Protein AF-A0A257NY97-F1 (afdb_monomer_lite)

Secondary structure (DSSP, 8-state):
-HHHHHHHHHHHHHHHHHHHHHHH-TT-TTHHHHHHHHHHHHHHHHHHHHHHHHHHHHHHHTSSS-SSHHHHHHHHHHHH---HHHHHHHHHHHHHHHHHHHHHHHHHHHHHHHHHHHHHHHHHS--S-----SS--S----------------

Radius of gyration: 30.03 Å; chains: 1; bounding box: 77×44×89 Å

pLDDT: mean 73.26, std 15.97, range [35.81, 90.12]

Sequence (154 aa):
MLDRLTQAVNELMASHRALAQLLVQPDQPESGHALDEIVTAIRLGNARLEAAEQQRHAWLAQQTQPTNMQQALADADQHEHSQYLVAWRRLQPPIESLSTLMQQHHMILGRLGFFIQERVNILTNTPDTLDTAVYAATGKPEHTTDRRRSLGDA

Structure (mmCIF, N/CA/C/O backbone):
data_AF-A0A257NY97-F1
#
_entry.id   AF-A0A257NY97-F1
#
loop_
_atom_site.group_PDB
_atom_site.id
_atom_site.type_symbol
_atom_site.label_atom_id
_atom_site.label_alt_id
_atom_site.label_comp_id
_atom_site.label_asym_id
_atom_site.label_entity_id
_atom_site.label_seq_id
_atom_site.pdbx_PDB_ins_code
_atom_site.Cartn_x
_atom_site.Cartn_y
_atom_site.Cartn_z
_atom_site.occupancy
_atom_site.B_iso_or_equiv
_atom_site.auth_seq_id
_atom_site.auth_comp_id
_atom_site.auth_asym_id
_atom_site.auth_atom_id
_atom_site.pdbx_PDB_model_num
ATOM 1 N N . MET A 1 1 ? -9.553 -7.802 12.626 1.00 80.31 1 MET A N 1
ATOM 2 C CA . MET A 1 1 ? -9.524 -6.690 11.641 1.00 80.31 1 MET A CA 1
ATOM 3 C C . MET A 1 1 ? -8.101 -6.176 11.443 1.00 80.31 1 MET A C 1
ATOM 5 O O . MET A 1 1 ? -7.611 -6.258 10.323 1.00 80.31 1 MET A O 1
ATOM 9 N N . LEU A 1 2 ? -7.408 -5.746 12.504 1.00 83.94 2 LEU A N 1
ATOM 10 C CA . LEU A 1 2 ? -6.041 -5.210 12.408 1.00 83.94 2 LEU A CA 1
ATOM 11 C C . LEU A 1 2 ? -5.009 -6.186 11.822 1.00 83.94 2 LEU A C 1
ATOM 13 O O . LEU A 1 2 ? -4.120 -5.749 11.095 1.00 83.94 2 LEU A O 1
ATOM 17 N N . ASP A 1 3 ? -5.151 -7.493 12.054 1.00 84.69 3 ASP A N 1
ATOM 18 C CA . ASP A 1 3 ? -4.236 -8.495 11.483 1.00 84.69 3 ASP A CA 1
ATOM 19 C C . ASP A 1 3 ? -4.288 -8.520 9.952 1.00 84.69 3 ASP A C 1
ATOM 21 O O . ASP A 1 3 ? -3.254 -8.551 9.290 1.00 84.69 3 ASP A O 1
ATOM 25 N N . ARG A 1 4 ? -5.495 -8.420 9.378 1.00 82.56 4 ARG A N 1
ATOM 26 C CA . ARG A 1 4 ? -5.696 -8.374 7.920 1.00 82.56 4 ARG A CA 1
ATOM 27 C C . ARG A 1 4 ? -5.109 -7.103 7.318 1.00 82.56 4 ARG A C 1
ATOM 29 O O . ARG A 1 4 ? -4.504 -7.158 6.253 1.00 82.56 4 ARG A O 1
ATOM 36 N N . LEU A 1 5 ? -5.250 -5.978 8.017 1.00 81.69 5 LEU A N 1
ATOM 37 C CA . LEU A 1 5 ? -4.660 -4.712 7.592 1.00 81.69 5 LEU A CA 1
ATOM 38 C C . LEU A 1 5 ? -3.127 -4.760 7.652 1.00 81.69 5 LEU A C 1
ATOM 40 O O . LEU A 1 5 ? -2.451 -4.338 6.719 1.00 81.69 5 LEU A O 1
ATOM 44 N N . THR A 1 6 ? -2.582 -5.352 8.714 1.00 85.00 6 THR A N 1
ATOM 45 C CA . THR A 1 6 ? -1.137 -5.546 8.892 1.00 85.00 6 THR A CA 1
ATOM 46 C C . THR A 1 6 ? -0.557 -6.425 7.793 1.00 85.00 6 THR A C 1
ATOM 48 O O . THR A 1 6 ? 0.456 -6.077 7.189 1.00 85.00 6 THR A O 1
ATOM 51 N N . GLN A 1 7 ? -1.223 -7.539 7.492 1.00 84.00 7 GLN A N 1
ATOM 52 C CA . GLN A 1 7 ? -0.834 -8.420 6.401 1.00 84.00 7 GLN A CA 1
ATOM 53 C C . GLN A 1 7 ? -0.849 -7.686 5.053 1.00 84.00 7 GLN A C 1
ATOM 55 O O . GLN A 1 7 ? 0.152 -7.722 4.340 1.00 84.00 7 GLN A O 1
ATOM 60 N N . ALA A 1 8 ? -1.935 -6.974 4.734 1.00 77.44 8 ALA A N 1
ATOM 61 C CA . ALA A 1 8 ? -2.068 -6.262 3.464 1.00 77.44 8 ALA A CA 1
ATOM 62 C C . ALA A 1 8 ? -0.977 -5.194 3.270 1.00 77.44 8 ALA A C 1
ATOM 64 O O . ALA A 1 8 ? -0.363 -5.126 2.206 1.00 77.44 8 ALA A O 1
ATOM 65 N N . VAL A 1 9 ? -0.682 -4.400 4.307 1.00 82.44 9 VAL A N 1
ATOM 66 C CA . VAL A 1 9 ? 0.380 -3.379 4.256 1.00 82.44 9 VAL A CA 1
ATOM 67 C C . VAL A 1 9 ? 1.756 -4.023 4.065 1.00 82.44 9 VAL A C 1
ATOM 69 O O . VAL A 1 9 ? 2.547 -3.547 3.253 1.00 82.44 9 VAL A O 1
ATOM 72 N N . ASN A 1 10 ? 2.048 -5.118 4.770 1.00 80.81 10 ASN A N 1
ATOM 73 C CA . ASN A 1 10 ? 3.346 -5.787 4.673 1.00 80.81 10 ASN A CA 1
ATOM 74 C C . ASN A 1 10 ? 3.591 -6.410 3.290 1.00 80.81 10 ASN A C 1
ATOM 76 O O . ASN A 1 10 ? 4.680 -6.255 2.735 1.00 80.81 10 ASN A O 1
ATOM 80 N N . GLU A 1 11 ? 2.589 -7.085 2.724 1.00 81.25 11 GLU A N 1
ATOM 81 C CA . GLU A 1 11 ? 2.665 -7.683 1.384 1.00 81.25 11 GLU A CA 1
ATOM 82 C C . GLU A 1 11 ? 2.835 -6.611 0.296 1.00 81.25 11 GLU A C 1
ATOM 84 O O . GLU A 1 11 ? 3.664 -6.747 -0.612 1.00 81.25 11 GLU A O 1
ATOM 89 N N . LEU A 1 12 ? 2.098 -5.504 0.416 1.00 78.06 12 LEU A N 1
ATOM 90 C CA . LEU A 1 12 ? 2.198 -4.387 -0.516 1.00 78.06 12 LEU A CA 1
ATOM 91 C C . LEU A 1 12 ? 3.570 -3.702 -0.417 1.00 78.06 12 LEU A C 1
ATOM 93 O O . LEU A 1 12 ? 4.223 -3.466 -1.432 1.00 78.06 12 LEU A O 1
ATOM 97 N N . MET A 1 13 ? 4.072 -3.473 0.799 1.00 78.94 13 MET A N 1
ATOM 98 C CA . MET A 1 13 ? 5.413 -2.930 1.036 1.00 78.94 13 MET A CA 1
ATOM 99 C C . MET A 1 13 ? 6.515 -3.823 0.446 1.00 78.94 13 MET A C 1
ATOM 101 O O . MET A 1 13 ? 7.466 -3.308 -0.143 1.00 78.94 13 MET A O 1
ATOM 105 N N . ALA A 1 14 ? 6.403 -5.148 0.573 1.00 80.44 14 ALA A N 1
ATOM 106 C CA . ALA A 1 14 ? 7.353 -6.083 -0.027 1.00 80.44 14 ALA A CA 1
ATOM 107 C C . ALA A 1 14 ? 7.370 -5.970 -1.560 1.00 80.44 14 ALA A C 1
ATOM 109 O O . ALA A 1 14 ? 8.442 -5.861 -2.156 1.00 80.44 14 ALA A O 1
ATOM 110 N N . SER A 1 15 ? 6.19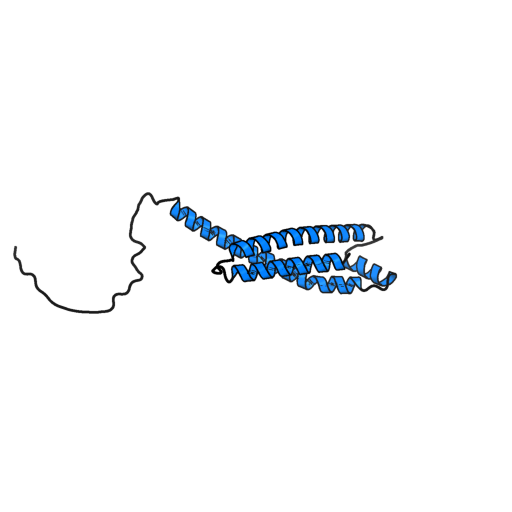1 -5.895 -2.182 1.00 76.69 15 SER A N 1
ATOM 111 C CA . SER A 1 15 ? 6.052 -5.742 -3.636 1.00 76.69 15 SER A CA 1
ATOM 112 C C . SER A 1 15 ? 6.646 -4.415 -4.128 1.00 76.69 15 SER A C 1
ATOM 114 O O . SER A 1 15 ? 7.369 -4.377 -5.120 1.00 76.69 15 SER A O 1
ATOM 116 N N . HIS A 1 16 ? 6.431 -3.323 -3.387 1.00 77.88 16 HIS A N 1
ATOM 117 C CA . HIS A 1 16 ? 7.057 -2.036 -3.689 1.00 77.88 16 HIS A CA 1
ATOM 118 C C . HIS A 1 16 ? 8.587 -2.074 -3.543 1.00 77.88 16 HIS A C 1
ATOM 120 O O . HIS A 1 16 ? 9.295 -1.518 -4.377 1.00 77.88 16 HIS A O 1
ATOM 126 N N . ARG A 1 17 ? 9.137 -2.761 -2.539 1.00 82.44 17 ARG A N 1
ATOM 127 C CA . ARG A 1 17 ? 10.598 -2.919 -2.430 1.00 82.44 17 ARG A CA 1
ATOM 128 C C . ARG A 1 17 ? 11.184 -3.716 -3.5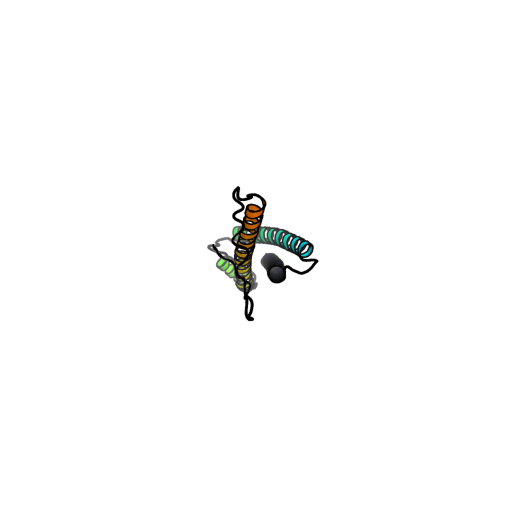93 1.00 82.44 17 ARG A C 1
ATOM 130 O O . ARG A 1 17 ? 12.243 -3.341 -4.087 1.00 82.44 17 ARG A O 1
ATOM 137 N N . ALA A 1 18 ? 10.495 -4.764 -4.043 1.00 79.38 18 ALA A N 1
ATOM 138 C CA . ALA A 1 18 ? 10.901 -5.522 -5.222 1.00 79.38 18 ALA A CA 1
ATOM 139 C C . ALA A 1 18 ? 10.913 -4.633 -6.478 1.00 79.38 18 ALA A C 1
ATOM 141 O O . ALA A 1 18 ? 11.887 -4.643 -7.229 1.00 79.38 18 ALA A O 1
ATOM 142 N N . LEU A 1 19 ? 9.889 -3.786 -6.657 1.00 77.31 19 LEU A N 1
ATOM 143 C CA . LEU A 1 19 ? 9.850 -2.819 -7.760 1.00 77.31 19 LEU A CA 1
ATOM 144 C C . LEU A 1 19 ? 11.034 -1.846 -7.708 1.00 77.31 19 LEU A C 1
ATOM 146 O O . LEU A 1 19 ? 11.689 -1.618 -8.721 1.00 77.31 19 LEU A O 1
ATOM 150 N N . ALA A 1 20 ? 11.335 -1.297 -6.528 1.00 77.56 20 ALA A N 1
ATOM 151 C CA . ALA A 1 20 ? 12.457 -0.381 -6.345 1.00 77.56 20 ALA A CA 1
ATOM 152 C C . ALA A 1 20 ? 13.797 -1.026 -6.733 1.00 77.56 20 ALA A C 1
ATOM 154 O O . ALA A 1 20 ? 14.621 -0.389 -7.382 1.00 77.56 20 ALA A O 1
ATOM 155 N N . GLN A 1 21 ? 14.008 -2.293 -6.363 1.00 78.44 21 GLN A N 1
ATOM 156 C CA . GLN A 1 21 ? 15.219 -3.037 -6.718 1.00 78.44 21 GLN A CA 1
ATOM 157 C C . GLN A 1 21 ? 15.335 -3.246 -8.231 1.00 78.44 21 GLN A C 1
ATOM 159 O O . GLN A 1 21 ? 16.405 -3.015 -8.794 1.00 78.44 21 GLN A O 1
ATOM 164 N N . LEU A 1 22 ? 14.232 -3.611 -8.889 1.00 75.75 22 LEU A N 1
ATOM 165 C CA . LEU A 1 22 ? 14.193 -3.820 -10.336 1.00 75.75 22 LEU A CA 1
ATOM 166 C C . LEU A 1 22 ? 14.478 -2.524 -11.110 1.00 75.75 22 LEU A C 1
ATOM 168 O O . LEU A 1 22 ? 15.226 -2.536 -12.083 1.00 75.75 22 LEU A O 1
ATOM 172 N N . LEU A 1 23 ? 13.966 -1.385 -10.632 1.00 70.56 23 LEU A N 1
ATOM 173 C CA . LEU A 1 23 ? 14.227 -0.071 -11.234 1.00 70.56 23 LEU A CA 1
ATOM 174 C C . LEU A 1 23 ? 15.696 0.382 -11.120 1.00 70.56 23 LEU A C 1
ATOM 176 O O . LEU A 1 23 ? 16.136 1.204 -11.920 1.00 70.56 23 LEU A O 1
ATOM 180 N N . VAL A 1 24 ? 16.456 -0.128 -10.145 1.00 72.50 24 VAL A N 1
ATOM 181 C CA . VAL A 1 24 ? 17.885 0.196 -9.962 1.00 72.50 24 VAL A CA 1
ATOM 182 C C . VAL A 1 24 ? 18.794 -0.685 -10.832 1.00 72.50 24 VAL A C 1
ATOM 184 O O . VAL A 1 24 ? 19.924 -0.290 -11.115 1.00 72.50 24 VAL A O 1
ATOM 187 N N . GLN A 1 25 ? 18.322 -1.852 -11.287 1.00 68.56 25 GLN A N 1
ATOM 188 C CA . GLN A 1 25 ? 19.092 -2.798 -12.112 1.00 68.56 25 GLN A CA 1
ATOM 189 C C . GLN A 1 25 ? 18.301 -3.252 -13.356 1.00 68.56 25 GLN A C 1
ATOM 191 O O . GLN A 1 25 ? 17.917 -4.419 -13.453 1.00 68.56 25 GLN A O 1
ATOM 196 N N . PRO A 1 26 ? 18.059 -2.352 -14.327 1.00 59.78 26 PRO A N 1
ATOM 197 C CA . PRO A 1 26 ? 17.206 -2.643 -15.482 1.00 59.78 26 PRO A CA 1
ATOM 198 C C . PRO A 1 26 ? 17.787 -3.691 -16.451 1.00 59.78 26 PRO A C 1
ATOM 200 O O . PRO A 1 26 ? 17.023 -4.360 -17.145 1.00 59.78 26 PRO A O 1
ATOM 203 N N . ASP A 1 27 ? 19.113 -3.876 -16.471 1.00 62.12 27 ASP A N 1
ATOM 204 C CA . ASP A 1 27 ? 19.829 -4.703 -17.460 1.00 62.12 27 ASP A CA 1
ATOM 205 C C . ASP A 1 27 ? 19.788 -6.220 -17.186 1.00 62.12 27 ASP A C 1
ATOM 207 O O . ASP A 1 27 ? 20.490 -6.995 -17.840 1.00 62.12 27 ASP A O 1
ATOM 211 N N . GLN A 1 28 ? 18.980 -6.684 -16.227 1.00 65.25 28 GLN A N 1
ATOM 212 C CA . GLN A 1 28 ? 18.788 -8.121 -16.041 1.00 65.25 28 GLN A CA 1
ATOM 213 C C . GLN A 1 28 ? 17.894 -8.694 -17.155 1.00 65.25 28 GLN A C 1
ATOM 215 O O . GLN A 1 28 ? 16.821 -8.150 -17.412 1.00 65.25 28 GLN A O 1
ATOM 220 N N . PRO A 1 29 ? 18.276 -9.817 -17.790 1.00 54.00 29 PRO A N 1
ATOM 221 C CA . PRO A 1 29 ? 17.556 -10.388 -18.934 1.00 54.00 29 PRO A CA 1
ATOM 222 C C . PRO A 1 29 ? 16.111 -10.829 -18.626 1.00 54.00 29 PRO A C 1
ATOM 224 O O . PRO A 1 29 ? 15.331 -11.033 -19.550 1.00 54.00 29 PRO A O 1
ATOM 227 N N . GLU A 1 30 ? 15.734 -10.936 -17.348 1.00 63.81 30 GLU A N 1
ATOM 228 C CA . GLU A 1 30 ? 14.391 -11.321 -16.882 1.00 63.81 30 GLU A CA 1
ATOM 229 C C . GLU A 1 30 ? 13.581 -10.143 -16.299 1.00 63.81 30 GLU A C 1
ATOM 231 O O . GLU A 1 30 ? 12.487 -10.338 -15.765 1.00 63.81 30 GLU A O 1
ATOM 236 N N . SER A 1 31 ? 14.078 -8.905 -16.416 1.00 66.81 31 SER A N 1
ATOM 237 C CA . SER A 1 31 ? 13.471 -7.718 -15.793 1.00 66.81 31 SER A CA 1
ATOM 238 C C . SER A 1 31 ? 12.035 -7.438 -16.261 1.00 66.81 31 SER A C 1
ATOM 240 O O . SER A 1 31 ? 11.228 -6.947 -15.476 1.00 66.81 31 SER A O 1
ATOM 242 N N . GLY A 1 32 ? 11.673 -7.805 -17.495 1.00 67.94 32 GLY A N 1
ATOM 243 C CA . GLY A 1 32 ? 10.302 -7.671 -18.005 1.00 67.94 32 GLY A CA 1
ATOM 244 C C . GLY A 1 32 ? 9.297 -8.596 -17.306 1.00 67.94 32 GLY A C 1
ATOM 245 O O . GLY A 1 32 ? 8.269 -8.134 -16.819 1.00 67.94 32 GLY A O 1
ATOM 246 N N . HIS A 1 33 ? 9.619 -9.887 -17.187 1.00 75.31 33 HIS A N 1
ATOM 247 C CA . HIS A 1 33 ? 8.749 -10.855 -16.508 1.00 75.31 33 HIS A CA 1
ATOM 248 C C . HIS A 1 33 ? 8.643 -10.564 -15.006 1.00 75.31 33 HIS A C 1
ATOM 250 O O . HIS A 1 33 ? 7.546 -10.578 -14.449 1.00 75.31 33 HIS A O 1
ATOM 256 N N . ALA A 1 34 ? 9.767 -10.228 -14.367 1.00 77.06 34 ALA A N 1
ATOM 257 C CA . ALA A 1 34 ? 9.786 -9.847 -12.959 1.00 77.06 34 ALA A CA 1
ATOM 258 C C . ALA A 1 34 ? 8.973 -8.565 -12.696 1.00 77.06 34 ALA A C 1
ATOM 260 O O . ALA A 1 34 ? 8.289 -8.464 -11.678 1.00 77.06 34 ALA A O 1
ATOM 261 N N . LEU A 1 35 ? 8.981 -7.598 -13.622 1.00 78.81 35 LEU A N 1
ATOM 262 C CA . LEU A 1 35 ? 8.145 -6.402 -13.520 1.00 78.81 35 LEU A CA 1
ATOM 263 C C . LEU A 1 35 ? 6.649 -6.749 -13.563 1.00 78.81 35 LEU A C 1
ATOM 265 O O . LEU A 1 35 ? 5.897 -6.248 -12.726 1.00 78.81 35 LEU A O 1
ATOM 269 N N . ASP A 1 36 ? 6.218 -7.617 -14.478 1.00 78.56 36 ASP A N 1
ATOM 270 C CA . ASP A 1 36 ? 4.812 -8.032 -14.589 1.00 78.56 36 ASP A CA 1
ATOM 271 C C . ASP A 1 36 ? 4.318 -8.773 -13.337 1.00 78.56 36 ASP A C 1
ATOM 273 O O . ASP A 1 36 ? 3.200 -8.536 -12.857 1.00 78.56 36 ASP A O 1
ATOM 277 N N . GLU A 1 37 ? 5.159 -9.633 -12.756 1.00 82.25 37 GLU A N 1
ATOM 278 C CA . GLU A 1 37 ? 4.869 -10.313 -11.491 1.00 82.25 37 GLU A CA 1
ATOM 279 C C . GLU A 1 37 ? 4.730 -9.317 -10.336 1.00 82.25 37 GLU A C 1
ATOM 281 O O . GLU A 1 37 ? 3.765 -9.379 -9.569 1.00 82.25 37 GLU A O 1
ATOM 286 N N . ILE A 1 38 ? 5.642 -8.347 -10.244 1.00 82.31 38 ILE A N 1
ATOM 287 C CA . ILE A 1 38 ? 5.604 -7.297 -9.222 1.00 82.31 38 ILE A CA 1
ATOM 288 C C . ILE A 1 38 ? 4.359 -6.418 -9.384 1.00 82.31 38 ILE A C 1
ATOM 290 O O . ILE A 1 38 ? 3.676 -6.133 -8.400 1.00 82.31 38 ILE A O 1
ATOM 294 N N . VAL A 1 39 ? 4.010 -6.017 -10.608 1.00 82.00 39 VAL A N 1
ATOM 295 C CA . VAL A 1 39 ? 2.789 -5.243 -10.888 1.00 82.00 39 VAL A CA 1
ATOM 296 C C . VAL A 1 39 ? 1.546 -6.040 -10.494 1.00 82.00 39 VAL A C 1
ATOM 298 O O . VAL A 1 39 ? 0.627 -5.497 -9.873 1.00 82.00 39 VAL A O 1
ATOM 301 N N . THR A 1 40 ? 1.521 -7.337 -10.797 1.00 79.44 40 THR A N 1
ATOM 302 C CA . THR A 1 40 ? 0.428 -8.234 -10.403 1.00 79.44 40 THR A CA 1
ATOM 303 C C . THR A 1 40 ? 0.314 -8.336 -8.880 1.00 79.44 40 THR A C 1
ATOM 305 O O . THR A 1 40 ? -0.786 -8.199 -8.337 1.00 79.44 40 THR A O 1
ATOM 308 N N . ALA A 1 41 ? 1.438 -8.492 -8.176 1.00 81.50 41 ALA A N 1
ATOM 309 C CA . ALA A 1 41 ? 1.486 -8.532 -6.718 1.00 81.50 41 ALA A CA 1
ATOM 310 C C . ALA A 1 41 ? 1.010 -7.214 -6.084 1.00 81.50 41 ALA A C 1
ATOM 312 O O . ALA A 1 41 ? 0.211 -7.244 -5.147 1.00 81.50 41 ALA A O 1
ATOM 313 N N . ILE A 1 42 ? 1.400 -6.058 -6.638 1.00 81.06 42 ILE A N 1
ATOM 314 C CA . ILE A 1 42 ? 0.918 -4.737 -6.198 1.00 81.06 42 ILE A CA 1
ATOM 315 C C . ILE A 1 42 ? -0.599 -4.619 -6.392 1.00 81.06 42 ILE A C 1
ATOM 317 O O . ILE A 1 42 ? -1.302 -4.188 -5.478 1.00 81.06 42 ILE A O 1
ATOM 321 N N . ARG A 1 43 ? -1.141 -5.030 -7.549 1.00 83.12 43 ARG A N 1
ATOM 322 C CA . ARG A 1 43 ? -2.596 -4.996 -7.800 1.00 83.12 43 ARG A CA 1
ATOM 323 C C . ARG A 1 43 ? -3.363 -5.859 -6.801 1.00 83.12 43 ARG A C 1
ATOM 325 O O . ARG A 1 43 ? -4.366 -5.408 -6.249 1.00 83.12 43 ARG A O 1
ATOM 332 N N . LEU A 1 44 ? -2.883 -7.074 -6.550 1.00 86.06 44 LEU A N 1
ATOM 333 C CA . LEU A 1 44 ? -3.489 -7.982 -5.581 1.00 86.06 44 LEU A CA 1
ATOM 334 C C . LEU A 1 44 ? -3.390 -7.436 -4.149 1.00 86.06 44 LEU A C 1
ATOM 336 O O . LEU A 1 44 ? -4.368 -7.489 -3.405 1.00 86.06 44 LEU A O 1
ATOM 340 N N . GLY A 1 45 ? -2.237 -6.875 -3.777 1.00 82.75 45 GLY A N 1
ATOM 341 C CA . GLY A 1 45 ? -2.016 -6.230 -2.483 1.00 82.75 45 GLY A CA 1
ATOM 342 C C . GLY A 1 45 ? -2.954 -5.044 -2.253 1.00 82.75 45 GLY A C 1
ATOM 343 O O . GLY A 1 45 ? -3.558 -4.947 -1.187 1.00 82.75 45 GLY A O 1
ATOM 344 N N . ASN A 1 46 ? -3.169 -4.202 -3.268 1.00 83.12 46 ASN A N 1
ATOM 345 C CA . ASN A 1 46 ? -4.120 -3.088 -3.200 1.00 83.12 46 ASN A CA 1
ATOM 346 C C . ASN A 1 46 ? -5.562 -3.566 -2.985 1.00 83.12 46 ASN A C 1
ATOM 348 O O . ASN A 1 46 ? -6.259 -3.015 -2.139 1.00 83.12 46 ASN A O 1
ATOM 352 N N . ALA A 1 47 ? -5.995 -4.626 -3.676 1.00 82.12 47 ALA A N 1
ATOM 353 C CA . ALA A 1 47 ? -7.326 -5.201 -3.465 1.00 82.12 47 ALA A CA 1
ATOM 354 C C . ALA A 1 47 ? -7.497 -5.768 -2.040 1.00 82.12 47 ALA A C 1
ATOM 356 O O . ALA A 1 47 ? -8.550 -5.616 -1.417 1.00 82.12 47 ALA A O 1
ATOM 357 N N . ARG A 1 48 ? -6.450 -6.396 -1.485 1.00 87.12 48 ARG A N 1
ATOM 358 C CA . ARG A 1 48 ? -6.444 -6.871 -0.089 1.00 87.12 48 ARG A CA 1
ATOM 359 C C . ARG A 1 48 ? -6.495 -5.713 0.905 1.00 87.12 48 ARG A C 1
ATOM 361 O O . ARG A 1 48 ? -7.225 -5.801 1.891 1.00 87.12 48 ARG A O 1
ATOM 368 N N . LEU A 1 49 ? -5.744 -4.644 0.642 1.00 85.00 49 LEU A N 1
ATOM 369 C CA . LEU A 1 49 ? -5.740 -3.439 1.466 1.00 85.00 49 LEU A CA 1
ATOM 370 C C . LEU A 1 49 ? -7.116 -2.770 1.465 1.00 85.00 49 LEU A C 1
ATOM 372 O O . LEU A 1 49 ? -7.626 -2.446 2.532 1.00 85.00 49 LEU A O 1
ATOM 376 N N . GLU A 1 50 ? -7.751 -2.647 0.301 1.00 86.38 50 GLU A N 1
ATOM 377 C CA . GLU A 1 50 ? -9.109 -2.115 0.175 1.00 86.38 50 GLU A CA 1
ATOM 378 C C . GLU A 1 50 ? -10.113 -2.934 0.999 1.00 86.38 50 GLU A C 1
ATOM 380 O O . GLU A 1 50 ? -10.868 -2.375 1.796 1.00 86.38 50 GLU A O 1
ATOM 385 N N . ALA A 1 51 ? -10.083 -4.265 0.888 1.00 86.06 51 ALA A N 1
ATOM 386 C CA . ALA A 1 51 ? -10.960 -5.132 1.672 1.00 86.06 51 ALA A CA 1
ATOM 387 C C . ALA A 1 51 ? -10.706 -5.015 3.190 1.00 86.06 51 ALA A C 1
ATOM 389 O O . ALA A 1 51 ? -11.647 -5.052 3.989 1.00 86.06 51 ALA A O 1
ATOM 390 N N . ALA A 1 52 ? -9.444 -4.869 3.610 1.00 85.00 52 ALA A N 1
ATOM 391 C CA . ALA A 1 52 ? -9.082 -4.663 5.012 1.00 85.00 52 ALA A CA 1
ATOM 392 C C . ALA A 1 52 ? -9.552 -3.293 5.533 1.00 85.00 52 ALA A C 1
ATOM 394 O O . ALA A 1 52 ? -10.063 -3.202 6.652 1.00 85.00 52 ALA A O 1
ATOM 395 N N . GLU A 1 53 ? -9.452 -2.248 4.713 1.00 88.50 53 GLU A N 1
ATOM 396 C CA . GLU A 1 53 ? -9.946 -0.904 5.017 1.00 88.50 53 GLU A CA 1
ATOM 397 C C . GLU A 1 53 ? -11.474 -0.863 5.113 1.00 88.50 53 GLU A C 1
ATOM 399 O O . GLU A 1 53 ? -12.015 -0.301 6.065 1.00 88.50 53 GLU A O 1
ATOM 404 N N . GLN A 1 54 ? -12.191 -1.536 4.211 1.00 88.69 54 GLN A N 1
ATOM 405 C CA . GLN A 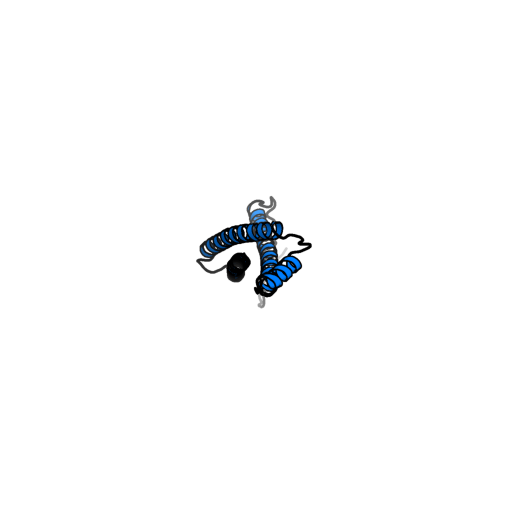1 54 ? -13.647 -1.679 4.306 1.00 88.69 54 GLN A CA 1
ATOM 406 C C . GLN A 1 54 ? -14.059 -2.349 5.625 1.00 88.69 54 GLN A C 1
ATOM 408 O O . GLN A 1 54 ? -14.986 -1.892 6.292 1.00 88.69 54 GLN A O 1
ATOM 413 N N . GLN A 1 55 ? -13.337 -3.389 6.054 1.00 88.19 55 GLN A N 1
ATOM 414 C CA . GLN A 1 55 ? -13.578 -4.037 7.348 1.00 88.19 55 GLN A CA 1
ATOM 415 C C . GLN A 1 55 ? -13.269 -3.117 8.530 1.00 88.19 55 GLN A C 1
ATOM 417 O O . GLN A 1 55 ? -14.006 -3.125 9.516 1.00 88.19 55 GLN A O 1
ATOM 422 N N . ARG A 1 56 ? -12.204 -2.311 8.440 1.00 87.62 56 ARG A N 1
ATOM 423 C CA . ARG A 1 56 ? -11.872 -1.297 9.448 1.00 87.62 56 ARG A CA 1
ATOM 424 C C . ARG A 1 56 ? -12.987 -0.259 9.569 1.00 87.62 56 ARG A C 1
ATOM 426 O O . ARG A 1 56 ? -13.399 0.055 10.682 1.00 87.62 56 ARG A O 1
ATOM 433 N N . HIS A 1 57 ? -13.503 0.231 8.444 1.00 87.69 57 HIS A N 1
ATOM 434 C CA . HIS A 1 57 ? -14.609 1.186 8.409 1.00 87.69 57 HIS A CA 1
ATOM 435 C C . HIS A 1 57 ? -15.913 0.594 8.947 1.00 87.69 57 HIS A C 1
ATOM 437 O O . HIS A 1 57 ? -16.580 1.240 9.753 1.00 87.69 57 HIS A O 1
ATOM 443 N N . ALA A 1 58 ? -16.247 -0.641 8.567 1.00 89.38 58 ALA A N 1
ATOM 444 C CA . ALA A 1 58 ? -17.425 -1.336 9.077 1.00 89.38 58 ALA A CA 1
ATOM 445 C C . ALA A 1 58 ? -17.351 -1.551 10.596 1.00 89.38 58 ALA A C 1
ATOM 447 O O . ALA A 1 58 ? -18.332 -1.319 11.296 1.00 89.38 58 ALA A O 1
ATOM 448 N N . TRP A 1 59 ? -16.180 -1.938 11.113 1.00 90.06 59 TRP A N 1
ATOM 449 C CA . TRP A 1 59 ? -15.958 -2.074 12.553 1.00 90.06 59 TRP A CA 1
ATOM 450 C C . TRP A 1 59 ? -16.083 -0.732 13.283 1.00 90.06 59 TRP A C 1
ATOM 452 O O . TRP A 1 59 ? -16.723 -0.668 14.330 1.00 90.06 59 TRP A O 1
ATOM 462 N N . LEU A 1 60 ? -15.521 0.345 12.721 1.00 88.94 60 LEU A N 1
ATOM 463 C CA . LEU A 1 60 ? -15.600 1.682 13.313 1.00 88.94 60 LEU A CA 1
ATOM 464 C C . LEU A 1 60 ? -17.047 2.192 13.362 1.00 88.94 60 LEU A C 1
ATOM 466 O O . LEU A 1 60 ? -17.446 2.787 14.354 1.00 88.94 60 LEU A O 1
ATOM 470 N N . ALA A 1 61 ? -17.851 1.912 12.332 1.00 87.69 61 ALA A N 1
ATOM 471 C CA . ALA A 1 61 ? -19.263 2.294 12.280 1.00 87.69 61 ALA A CA 1
ATOM 472 C C . ALA A 1 61 ? -20.138 1.591 13.337 1.00 87.69 61 ALA A C 1
ATOM 474 O O . ALA A 1 61 ? -21.229 2.067 13.637 1.00 87.69 61 ALA A O 1
ATOM 475 N N . GLN A 1 62 ? -19.675 0.470 13.895 1.00 87.62 62 GLN A N 1
ATOM 476 C CA . GLN A 1 62 ? -20.366 -0.258 14.965 1.00 87.62 62 GLN A CA 1
ATOM 477 C C . GLN A 1 62 ? -20.030 0.275 16.365 1.00 87.62 62 GLN A C 1
ATOM 479 O O . GLN A 1 62 ? -20.645 -0.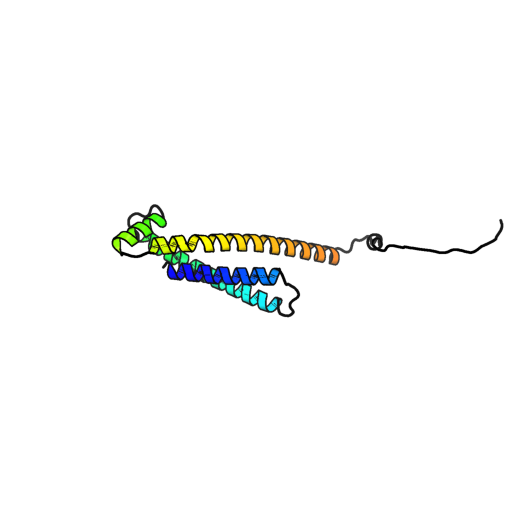156 17.338 1.00 87.62 62 GLN A O 1
ATOM 484 N N . GLN A 1 63 ? -19.067 1.193 16.486 1.00 85.88 63 GLN A N 1
ATOM 485 C CA . GLN A 1 63 ? -18.666 1.750 17.775 1.00 85.88 63 GLN A CA 1
ATOM 486 C C . GLN A 1 63 ? -19.638 2.850 18.211 1.00 85.88 63 GLN A C 1
ATOM 488 O O . GLN A 1 63 ? -20.090 3.661 17.404 1.00 85.88 63 GLN A O 1
ATOM 493 N N . THR A 1 64 ? -19.949 2.896 19.505 1.00 74.81 64 THR A N 1
ATOM 494 C CA . THR A 1 64 ? -21.046 3.711 20.046 1.00 74.81 64 THR A CA 1
ATOM 495 C C . THR A 1 64 ? -20.757 5.221 20.027 1.00 74.81 64 THR A C 1
ATOM 497 O O . THR A 1 64 ? -21.700 6.003 19.931 1.00 74.81 64 THR A O 1
ATOM 500 N N . GLN A 1 65 ? -19.481 5.646 20.099 1.00 68.12 65 GLN A N 1
ATOM 501 C CA . GLN A 1 65 ? -19.047 7.061 20.052 1.00 68.12 65 GLN A CA 1
ATOM 502 C C . GLN A 1 65 ? -17.604 7.280 19.516 1.00 68.12 65 GLN A C 1
ATOM 504 O O . GLN A 1 65 ? -16.763 7.851 20.211 1.00 68.12 65 GLN A O 1
ATOM 509 N N . PRO A 1 66 ? -17.240 6.863 18.293 1.00 59.84 66 PRO A N 1
ATOM 510 C CA . PRO A 1 66 ? -15.879 7.071 17.809 1.00 59.84 66 PRO A CA 1
ATOM 511 C C . PRO A 1 66 ? -15.695 8.479 17.218 1.00 59.84 66 PRO A C 1
ATOM 513 O O . PRO A 1 66 ? -16.138 8.758 16.106 1.00 59.84 66 PRO A O 1
ATOM 516 N N . THR A 1 67 ? -14.961 9.364 17.899 1.00 67.44 67 THR A N 1
ATOM 517 C CA . THR A 1 67 ? -14.484 10.620 17.275 1.00 67.44 67 THR A CA 1
ATOM 518 C C . THR A 1 67 ? -13.318 10.363 16.314 1.00 67.44 67 THR A C 1
ATOM 520 O O . THR A 1 67 ? -13.112 11.113 15.363 1.00 67.44 67 THR A O 1
ATOM 523 N N . ASN A 1 68 ? -12.534 9.303 16.552 1.00 83.38 68 ASN A N 1
ATOM 524 C CA . ASN A 1 68 ? -11.464 8.834 15.671 1.00 83.38 68 ASN A CA 1
ATOM 525 C C . ASN A 1 68 ? -11.073 7.370 15.970 1.00 83.38 68 ASN A C 1
ATOM 527 O O . ASN A 1 68 ? -11.467 6.792 16.983 1.00 83.38 68 ASN A O 1
ATOM 531 N N . MET A 1 69 ? -10.259 6.778 15.086 1.00 86.25 69 MET A N 1
ATOM 532 C CA . MET A 1 69 ? -9.812 5.380 15.175 1.00 86.25 69 MET A CA 1
ATOM 533 C C . MET A 1 69 ? -9.028 5.067 16.461 1.00 86.25 69 MET A C 1
ATOM 535 O O . MET A 1 69 ? -9.174 3.986 17.020 1.00 86.25 69 MET A O 1
ATOM 539 N N . GLN A 1 70 ? -8.186 5.989 16.938 1.00 88.44 70 GLN A N 1
ATOM 540 C CA . GLN A 1 70 ? -7.372 5.752 18.135 1.00 88.44 70 GLN A CA 1
ATOM 541 C C . GLN A 1 70 ? -8.223 5.657 19.400 1.00 88.44 70 GLN A C 1
ATOM 543 O O . GLN A 1 70 ? -7.965 4.782 20.219 1.00 88.44 70 GLN A O 1
ATOM 548 N N . GLN A 1 71 ? -9.223 6.527 19.549 1.00 87.88 71 GLN A N 1
ATOM 549 C CA . GLN A 1 71 ? -10.157 6.477 20.675 1.00 87.88 71 GLN A CA 1
ATOM 550 C C . GLN A 1 71 ? -10.973 5.187 20.646 1.00 87.88 71 GLN A C 1
ATOM 552 O O . GLN A 1 71 ? -10.983 4.462 21.630 1.00 87.88 71 GLN A O 1
ATOM 557 N N . ALA A 1 72 ? -11.525 4.830 19.483 1.00 88.50 72 ALA A N 1
ATOM 558 C CA . ALA A 1 72 ? -12.290 3.596 19.323 1.00 88.50 72 ALA A CA 1
ATOM 559 C C . ALA A 1 72 ? -11.489 2.341 19.718 1.00 88.50 72 ALA A C 1
ATOM 561 O O . ALA A 1 72 ? -12.014 1.442 20.368 1.00 88.50 72 ALA A O 1
ATOM 562 N N . LEU A 1 73 ? -10.206 2.275 19.341 1.00 89.94 73 LEU A N 1
ATOM 563 C CA . LEU A 1 73 ? -9.336 1.160 19.722 1.00 89.94 73 LEU A CA 1
ATOM 564 C C . LEU A 1 73 ? -8.947 1.193 21.203 1.00 89.94 73 LEU A C 1
ATOM 566 O O . LEU A 1 73 ? -8.811 0.134 21.804 1.00 89.94 73 LEU A O 1
ATOM 570 N N . ALA A 1 74 ? -8.757 2.380 21.785 1.00 89.00 74 ALA A N 1
ATOM 571 C CA . ALA A 1 74 ? -8.463 2.521 23.208 1.00 89.00 74 ALA A CA 1
ATOM 572 C C . ALA A 1 74 ? -9.648 2.065 24.071 1.00 89.00 74 ALA A C 1
ATOM 574 O O . ALA A 1 74 ? -9.446 1.353 25.052 1.00 89.00 74 ALA A O 1
ATOM 575 N N . ASP A 1 75 ? -10.868 2.420 23.670 1.00 87.94 75 ASP A N 1
ATOM 576 C CA . ASP A 1 75 ? -12.089 1.983 24.339 1.00 87.94 75 ASP A CA 1
ATOM 577 C C . ASP A 1 75 ? -12.265 0.466 24.191 1.00 87.94 75 ASP A C 1
ATOM 579 O O . ASP A 1 75 ? -12.519 -0.220 25.179 1.00 87.94 75 ASP A O 1
ATOM 583 N N . ALA A 1 76 ? -12.048 -0.090 22.993 1.00 87.12 76 ALA A N 1
ATOM 584 C CA . ALA A 1 76 ? -12.086 -1.538 22.782 1.00 87.12 76 ALA A CA 1
ATOM 585 C C . ALA A 1 76 ? -11.054 -2.280 23.652 1.00 87.12 76 ALA A C 1
ATOM 587 O O . ALA A 1 76 ? -11.404 -3.255 24.310 1.00 87.12 76 ALA A O 1
ATOM 588 N N . ASP A 1 77 ? -9.816 -1.783 23.742 1.00 88.94 77 ASP A N 1
ATOM 589 C CA . ASP A 1 77 ? -8.769 -2.377 24.584 1.00 88.94 77 ASP A CA 1
ATOM 590 C C . ASP A 1 77 ? -9.131 -2.376 26.078 1.00 88.94 77 ASP A C 1
ATOM 592 O O . ASP A 1 77 ? -8.815 -3.337 26.782 1.00 88.94 77 ASP A O 1
ATOM 596 N N . GLN A 1 78 ? -9.833 -1.345 26.564 1.00 85.50 78 GLN A N 1
ATOM 597 C CA . GLN A 1 78 ? -10.306 -1.284 27.953 1.00 85.50 78 GLN A CA 1
ATOM 598 C C . GLN A 1 78 ? -11.395 -2.320 28.261 1.00 85.50 78 GLN A C 1
ATOM 600 O O . GLN A 1 78 ? -11.412 -2.872 29.360 1.00 85.50 78 GLN A O 1
ATOM 605 N N . HIS A 1 79 ? -12.295 -2.590 27.312 1.00 83.44 79 HIS A N 1
ATOM 606 C CA . HIS A 1 79 ? -13.418 -3.511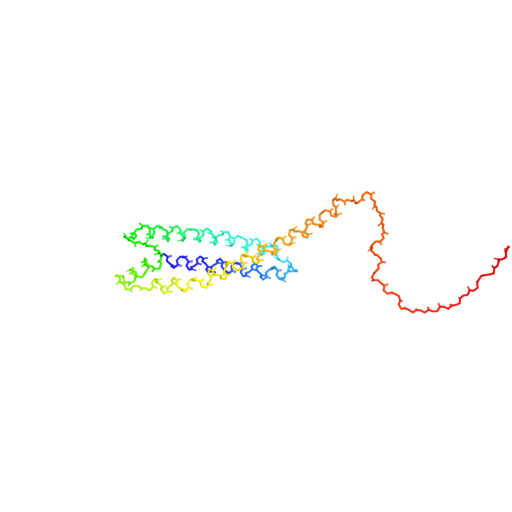 27.518 1.00 83.44 79 HIS A CA 1
ATOM 607 C C . HIS A 1 79 ? -13.047 -4.970 27.210 1.00 83.44 79 HIS A C 1
ATOM 609 O O . HIS A 1 79 ? -13.489 -5.882 27.908 1.00 83.44 79 HIS A O 1
ATOM 615 N N . GLU A 1 80 ? -12.215 -5.204 26.194 1.00 83.31 80 GLU A N 1
ATOM 616 C CA . GLU A 1 80 ? -11.871 -6.539 25.688 1.00 83.31 80 GLU A CA 1
ATOM 617 C C . GLU A 1 80 ? -10.518 -7.064 26.206 1.00 83.31 80 GLU A C 1
ATOM 619 O O . GLU A 1 80 ? -10.159 -8.204 25.917 1.00 83.31 80 GLU A O 1
ATOM 624 N N . HIS A 1 81 ? -9.767 -6.274 26.989 1.00 74.38 81 HIS A N 1
ATOM 625 C CA . HIS A 1 81 ? -8.393 -6.592 27.426 1.00 74.38 81 HIS A CA 1
ATOM 626 C C . HIS A 1 81 ? -7.453 -6.951 26.256 1.00 74.38 81 HIS A C 1
ATOM 628 O O . HIS A 1 81 ? -6.563 -7.799 26.371 1.00 74.38 81 HIS A O 1
ATOM 634 N N . SER A 1 82 ? -7.656 -6.307 25.109 1.00 82.12 82 SER A N 1
ATOM 635 C CA . SER A 1 82 ? -6.883 -6.493 23.882 1.00 82.12 82 SER A CA 1
ATOM 636 C C . SER A 1 82 ? -5.698 -5.517 23.776 1.00 82.12 82 SER A C 1
ATOM 638 O O . SER A 1 82 ? -5.455 -4.690 24.652 1.00 82.12 82 SER A O 1
ATOM 640 N N . GLN A 1 83 ? -4.903 -5.649 22.704 1.00 88.19 83 GLN A N 1
ATOM 641 C CA . GLN A 1 83 ? -3.766 -4.763 22.391 1.00 88.19 83 GLN A CA 1
ATOM 642 C C . GLN A 1 83 ? -3.901 -4.109 21.004 1.00 88.19 83 GLN A C 1
ATOM 644 O O . GLN A 1 83 ? -2.911 -3.902 20.289 1.00 88.19 83 GLN A O 1
ATOM 649 N N . TYR A 1 84 ? -5.124 -3.800 20.584 1.00 87.81 84 TYR A N 1
ATOM 650 C CA . TYR A 1 84 ? -5.421 -3.243 19.270 1.00 87.81 84 TYR A CA 1
ATOM 651 C C . TYR A 1 84 ? -4.760 -1.882 19.048 1.00 87.81 84 TYR A C 1
ATOM 653 O O . TYR A 1 84 ? -4.241 -1.624 17.959 1.00 87.81 84 TYR A O 1
ATOM 661 N N . LEU A 1 85 ? -4.686 -1.028 20.071 1.00 88.25 85 LEU A N 1
ATOM 662 C CA . LEU A 1 85 ? -4.024 0.271 19.962 1.00 88.25 85 LEU A CA 1
ATOM 663 C C . LEU A 1 85 ? -2.514 0.123 19.725 1.00 88.25 85 LEU A C 1
ATOM 665 O O . LEU A 1 85 ? -1.920 0.883 18.955 1.00 88.25 85 LEU A O 1
ATOM 669 N N . VAL A 1 86 ? -1.881 -0.874 20.351 1.00 89.94 86 VAL A N 1
ATOM 670 C CA . VAL A 1 86 ? -0.457 -1.180 20.143 1.00 89.94 86 VAL A CA 1
ATOM 671 C C . VAL A 1 86 ? -0.225 -1.684 18.721 1.00 89.94 86 VAL A C 1
ATOM 673 O O . VAL A 1 86 ? 0.688 -1.205 18.047 1.00 89.94 86 VAL A O 1
ATOM 676 N N . ALA A 1 87 ? -1.062 -2.604 18.240 1.00 87.25 87 ALA A N 1
ATOM 677 C CA . ALA A 1 87 ? -0.992 -3.105 16.869 1.00 87.25 87 ALA A CA 1
ATOM 678 C C . ALA A 1 87 ? -1.199 -1.981 15.835 1.00 87.25 87 ALA A C 1
ATOM 680 O O . ALA A 1 87 ? -0.425 -1.866 14.887 1.00 87.25 87 ALA A O 1
ATOM 681 N N . TRP A 1 88 ? -2.159 -1.082 16.065 1.00 89.56 88 TRP A N 1
ATOM 682 C CA . TRP A 1 88 ? -2.394 0.086 15.212 1.00 89.56 88 TRP A CA 1
ATOM 683 C C . TRP A 1 88 ? -1.202 1.047 15.163 1.00 89.56 88 TRP A C 1
ATOM 685 O O . TRP A 1 88 ? -0.839 1.535 14.093 1.00 89.56 88 TRP A O 1
ATOM 695 N N . ARG A 1 89 ? -0.550 1.302 16.304 1.00 90.12 89 ARG A N 1
ATOM 696 C CA . ARG A 1 89 ? 0.665 2.133 16.352 1.00 90.12 89 ARG A CA 1
ATOM 697 C C . ARG A 1 89 ? 1.832 1.486 15.611 1.00 90.12 89 ARG A C 1
ATOM 699 O O . ARG A 1 89 ? 2.555 2.185 14.910 1.00 90.12 89 ARG A O 1
ATOM 706 N N . ARG A 1 90 ? 1.997 0.164 15.716 1.00 90.06 90 ARG A N 1
ATOM 707 C CA . ARG A 1 90 ? 3.030 -0.584 14.973 1.00 90.06 90 ARG A CA 1
ATOM 708 C C . ARG A 1 90 ? 2.818 -0.558 13.460 1.00 90.06 90 ARG A C 1
ATOM 710 O O . ARG A 1 90 ? 3.778 -0.742 12.720 1.00 90.06 90 ARG A O 1
ATOM 717 N N . LEU A 1 91 ? 1.591 -0.310 13.010 1.00 87.94 91 LEU A N 1
ATOM 718 C CA . LEU A 1 91 ? 1.247 -0.222 11.598 1.00 87.94 91 LEU A CA 1
ATOM 719 C C . LEU A 1 91 ? 1.577 1.144 10.967 1.00 87.94 91 LEU A C 1
ATOM 721 O O . LEU A 1 91 ? 1.722 1.223 9.751 1.00 87.94 91 LEU A O 1
ATOM 725 N N . GLN A 1 92 ? 1.744 2.212 11.755 1.00 88.38 92 GLN A N 1
ATOM 726 C CA . GLN A 1 92 ? 2.007 3.551 11.201 1.00 88.38 92 GLN A CA 1
ATOM 727 C C . GLN A 1 92 ? 3.334 3.635 10.421 1.00 88.38 92 GLN A C 1
ATOM 729 O O . GLN A 1 92 ? 3.298 4.039 9.258 1.00 88.38 92 GLN A O 1
ATOM 734 N N . PRO A 1 93 ? 4.486 3.173 10.956 1.00 89.94 93 PRO A N 1
ATOM 735 C CA . PRO A 1 93 ? 5.752 3.255 10.225 1.00 89.94 93 PRO A CA 1
ATOM 736 C C . PRO A 1 93 ? 5.757 2.555 8.850 1.00 89.94 93 PRO A C 1
ATOM 738 O O . PRO A 1 93 ? 6.249 3.148 7.887 1.00 89.94 93 PRO A O 1
ATOM 741 N N . PRO A 1 94 ? 5.225 1.323 8.682 1.00 84.44 94 PRO A N 1
ATOM 742 C CA . PRO A 1 94 ? 5.188 0.700 7.361 1.00 84.44 94 PRO A CA 1
ATOM 743 C C . PRO A 1 94 ? 4.215 1.390 6.391 1.00 84.44 94 PRO A C 1
ATOM 745 O O . PRO A 1 94 ? 4.510 1.427 5.198 1.00 84.44 94 PRO A O 1
ATOM 748 N N . ILE A 1 95 ? 3.115 1.992 6.867 1.00 85.56 95 ILE A N 1
ATOM 749 C CA . ILE A 1 95 ? 2.225 2.811 6.021 1.00 85.56 95 ILE A CA 1
ATOM 750 C C . ILE A 1 95 ? 2.968 4.047 5.488 1.00 85.56 95 ILE A C 1
ATOM 752 O O . ILE A 1 95 ? 2.913 4.343 4.293 1.00 85.56 95 ILE A O 1
ATOM 756 N N . GLU A 1 96 ? 3.699 4.753 6.350 1.00 87.75 96 GLU A N 1
ATOM 757 C CA . GLU A 1 96 ? 4.493 5.927 5.961 1.00 87.75 96 GLU A CA 1
ATOM 758 C C . GLU A 1 96 ? 5.597 5.561 4.956 1.00 87.75 96 GLU A C 1
ATOM 760 O O . GLU A 1 96 ? 5.800 6.243 3.944 1.00 87.75 96 GLU A O 1
ATOM 765 N N . SER A 1 97 ? 6.280 4.437 5.195 1.00 86.06 97 SER A N 1
ATOM 766 C CA . SER A 1 97 ? 7.293 3.910 4.280 1.00 86.06 97 SER A CA 1
ATOM 767 C C . SER A 1 97 ? 6.701 3.545 2.917 1.00 86.06 97 SER A C 1
ATOM 769 O O . SER A 1 97 ? 7.308 3.860 1.892 1.00 86.06 97 SER A O 1
ATOM 771 N N . LEU A 1 98 ? 5.514 2.932 2.889 1.00 84.94 98 LEU A N 1
ATOM 772 C CA . LEU A 1 98 ? 4.810 2.609 1.652 1.00 84.94 98 LEU A CA 1
ATOM 773 C C . LEU A 1 98 ? 4.460 3.875 0.859 1.00 84.94 98 LEU A C 1
ATOM 775 O O . LEU A 1 98 ? 4.749 3.936 -0.334 1.00 84.94 98 LEU A O 1
ATOM 779 N N . SER A 1 99 ? 3.910 4.898 1.518 1.00 83.44 99 SER A N 1
ATOM 780 C CA . SER A 1 99 ? 3.603 6.191 0.887 1.00 83.44 99 SER A CA 1
ATOM 781 C C . SER A 1 99 ? 4.843 6.806 0.227 1.00 83.44 99 SER A C 1
ATOM 783 O O . SER A 1 99 ? 4.811 7.215 -0.936 1.00 83.44 99 SER A O 1
ATOM 785 N N . THR A 1 100 ? 5.976 6.773 0.931 1.00 85.50 100 THR A N 1
ATOM 786 C CA . THR A 1 100 ? 7.257 7.283 0.423 1.00 85.50 100 THR A CA 1
ATOM 787 C C . THR A 1 100 ? 7.735 6.497 -0.805 1.00 85.50 100 THR A C 1
ATOM 789 O O . THR A 1 100 ? 8.104 7.095 -1.816 1.00 85.50 100 THR A O 1
ATOM 792 N N . LEU A 1 101 ? 7.684 5.160 -0.757 1.00 84.19 101 LEU A N 1
ATOM 793 C CA . LEU A 1 101 ? 8.056 4.294 -1.885 1.00 84.19 101 LEU A CA 1
ATOM 794 C C . LEU A 1 101 ? 7.162 4.534 -3.108 1.00 84.19 101 LEU A C 1
ATOM 796 O O . LEU A 1 101 ? 7.654 4.624 -4.231 1.00 84.19 101 LEU A O 1
ATOM 800 N N . MET A 1 102 ? 5.852 4.683 -2.904 1.00 81.25 102 MET A N 1
ATOM 801 C CA . MET A 1 102 ? 4.906 4.991 -3.979 1.00 81.25 102 MET A CA 1
ATOM 802 C C . MET A 1 102 ? 5.232 6.323 -4.664 1.00 81.25 102 MET A C 1
ATOM 804 O O . MET A 1 102 ? 5.255 6.388 -5.894 1.00 81.25 102 MET A O 1
ATOM 808 N N . GLN A 1 103 ? 5.534 7.369 -3.888 1.00 81.69 103 GLN A N 1
ATOM 809 C CA . GLN A 1 103 ? 5.920 8.676 -4.428 1.00 81.69 103 GLN A CA 1
ATOM 810 C C . GLN A 1 103 ? 7.222 8.603 -5.235 1.00 81.69 103 GLN A C 1
ATOM 812 O O . GLN A 1 103 ? 7.309 9.167 -6.329 1.00 81.69 103 GLN A O 1
ATOM 817 N N . GLN A 1 104 ? 8.221 7.874 -4.733 1.00 80.56 104 GLN A N 1
ATOM 818 C CA . GLN A 1 104 ? 9.489 7.667 -5.434 1.00 80.56 104 GLN A CA 1
ATOM 819 C C . GLN A 1 104 ? 9.287 6.934 -6.765 1.00 80.56 104 GLN A C 1
ATOM 821 O O . GLN A 1 104 ? 9.805 7.376 -7.791 1.00 80.56 104 GLN A O 1
ATOM 826 N N . HIS A 1 105 ? 8.486 5.864 -6.786 1.00 81.06 105 HIS A N 1
ATOM 827 C CA . HIS A 1 105 ? 8.192 5.139 -8.025 1.00 81.06 105 HIS A CA 1
ATOM 828 C C . HIS A 1 105 ? 7.450 6.002 -9.035 1.00 81.06 105 HIS A C 1
ATOM 830 O O . HIS A 1 105 ? 7.797 5.984 -10.212 1.00 81.06 105 HIS A O 1
ATOM 836 N N . HIS A 1 106 ? 6.465 6.783 -8.590 1.00 80.12 106 HIS A N 1
ATOM 837 C CA . HIS A 1 106 ? 5.742 7.686 -9.478 1.00 80.12 106 HIS A CA 1
ATOM 838 C C . HIS A 1 106 ? 6.691 8.690 -10.148 1.00 80.12 106 HIS A C 1
ATOM 840 O O . HIS A 1 106 ? 6.614 8.904 -11.357 1.00 80.12 106 HIS A O 1
ATOM 846 N N . MET A 1 107 ? 7.646 9.240 -9.391 1.00 76.62 107 MET A N 1
ATOM 847 C CA . MET A 1 107 ? 8.667 10.135 -9.935 1.00 76.62 107 MET A CA 1
ATOM 848 C C . MET A 1 107 ? 9.566 9.436 -10.965 1.00 76.62 107 MET A C 1
ATOM 850 O O . MET A 1 107 ? 9.827 10.000 -12.027 1.00 76.62 107 MET A O 1
ATOM 854 N N . ILE A 1 108 ? 10.040 8.222 -10.668 1.00 76.94 108 ILE A N 1
ATOM 855 C CA . ILE A 1 108 ? 10.917 7.459 -11.569 1.00 76.94 108 ILE A CA 1
ATOM 856 C C . ILE A 1 108 ? 10.176 7.086 -12.855 1.00 76.94 108 ILE A C 1
ATOM 858 O O . ILE A 1 108 ? 10.676 7.360 -13.943 1.00 76.94 108 ILE A O 1
ATOM 862 N N . LEU A 1 109 ? 8.968 6.529 -12.746 1.00 78.94 109 LEU A N 1
ATOM 863 C CA . LEU A 1 109 ? 8.143 6.158 -13.897 1.00 78.94 109 LEU A CA 1
ATOM 864 C C . LEU A 1 109 ? 7.787 7.378 -14.751 1.00 78.94 109 LEU A C 1
ATOM 866 O O . LEU A 1 109 ? 7.865 7.305 -15.974 1.00 78.94 109 LEU A O 1
ATOM 870 N N . GLY A 1 110 ? 7.472 8.516 -14.123 1.00 73.06 110 GLY A N 1
ATOM 871 C CA . GLY A 1 110 ? 7.239 9.773 -14.833 1.00 73.06 110 GLY A CA 1
ATOM 872 C C . GLY A 1 110 ? 8.464 10.240 -15.627 1.00 73.06 110 GLY A C 1
ATOM 873 O O . GLY A 1 110 ? 8.339 10.610 -16.793 1.00 73.06 110 GLY A O 1
ATOM 874 N N . ARG A 1 111 ? 9.665 10.163 -15.036 1.00 70.31 111 ARG A N 1
ATOM 875 C CA . ARG A 1 111 ? 10.928 10.491 -15.725 1.00 70.31 111 ARG A CA 1
ATOM 876 C C . ARG A 1 111 ? 11.237 9.527 -16.872 1.00 70.31 111 ARG A C 1
ATOM 878 O O . ARG A 1 111 ? 11.640 9.973 -17.940 1.00 70.31 111 ARG A O 1
ATOM 885 N N . LEU A 1 112 ? 11.029 8.224 -16.675 1.00 71.44 112 LEU A N 1
ATOM 886 C CA . LEU A 1 112 ? 11.220 7.221 -17.727 1.00 71.44 112 LEU A CA 1
ATOM 887 C C . LEU A 1 112 ? 10.247 7.437 -18.890 1.00 71.44 112 LEU A C 1
ATOM 889 O O . LEU A 1 112 ? 10.668 7.424 -20.043 1.00 71.44 112 LEU A O 1
ATOM 893 N N . GLY A 1 113 ? 8.974 7.708 -18.592 1.00 72.38 113 GLY A N 1
ATOM 894 C CA . GLY A 1 113 ? 7.972 8.050 -19.600 1.00 72.38 113 GLY A CA 1
ATOM 895 C C . GLY A 1 113 ? 8.368 9.283 -20.414 1.00 72.38 113 GLY A C 1
ATOM 896 O O . GLY A 1 113 ? 8.265 9.262 -21.638 1.00 72.38 113 GLY A O 1
ATOM 897 N N . PHE A 1 114 ? 8.901 10.319 -19.755 1.00 68.81 114 PHE A N 1
ATOM 898 C CA . PHE A 1 114 ? 9.432 11.507 -20.427 1.00 68.81 114 PHE A CA 1
ATOM 899 C C . PHE A 1 114 ? 10.578 11.167 -21.393 1.00 68.81 114 PHE A C 1
ATOM 901 O O . PHE A 1 114 ? 10.506 11.534 -22.564 1.00 68.81 114 PHE A O 1
ATOM 908 N N . PHE A 1 115 ? 11.598 10.424 -20.947 1.00 64.75 115 PHE A N 1
ATOM 909 C CA . PHE A 1 115 ? 12.729 10.061 -21.809 1.00 64.75 115 PHE A CA 1
ATOM 910 C C . PHE A 1 115 ? 12.314 9.168 -22.983 1.00 64.75 115 PHE A C 1
ATOM 912 O O . PHE A 1 115 ? 12.788 9.363 -24.099 1.00 64.75 115 PHE A O 1
ATOM 919 N N . ILE A 1 116 ? 11.409 8.209 -22.767 1.00 69.62 116 ILE A N 1
ATOM 920 C CA . ILE A 1 116 ? 10.883 7.370 -23.853 1.00 69.62 116 ILE A CA 1
ATOM 921 C C . ILE A 1 116 ? 10.136 8.237 -24.866 1.00 69.62 116 ILE A C 1
ATOM 923 O O . ILE A 1 116 ? 10.384 8.112 -26.063 1.00 69.62 116 ILE A O 1
ATOM 927 N N . GLN A 1 117 ? 9.277 9.150 -24.406 1.00 66.75 117 GLN A N 1
ATOM 928 C CA . GLN A 1 117 ? 8.549 10.057 -25.290 1.00 66.75 117 GLN A CA 1
ATOM 929 C C . GLN A 1 117 ? 9.495 10.968 -26.082 1.00 66.75 117 GLN A C 1
ATOM 931 O O . GLN A 1 117 ? 9.284 11.166 -27.273 1.00 66.75 117 GLN A O 1
ATOM 936 N N . GLU A 1 118 ? 10.552 11.492 -25.459 1.00 69.38 118 GLU A N 1
ATOM 937 C CA . GLU A 1 118 ? 11.586 12.281 -26.137 1.00 69.38 118 GLU A CA 1
ATOM 938 C C . GLU A 1 118 ? 12.279 11.467 -27.238 1.00 69.38 118 GLU A C 1
ATOM 940 O O . GLU A 1 118 ? 12.404 11.929 -28.373 1.00 69.38 118 GLU A O 1
ATOM 945 N N . ARG A 1 119 ? 12.662 10.218 -26.946 1.00 68.44 119 ARG A N 1
ATOM 946 C CA . ARG A 1 119 ? 13.273 9.319 -27.935 1.00 68.44 119 ARG A CA 1
ATOM 947 C C . ARG A 1 119 ? 12.318 8.972 -29.070 1.00 68.44 119 ARG A C 1
ATOM 949 O O . ARG A 1 119 ? 12.744 8.984 -30.220 1.00 68.44 119 ARG A O 1
ATOM 956 N N . VAL A 1 120 ? 11.051 8.694 -28.768 1.00 69.69 120 VAL A N 1
ATOM 957 C CA . VAL A 1 120 ? 10.017 8.471 -29.786 1.00 69.69 120 VAL A CA 1
ATOM 958 C C . VAL A 1 120 ? 9.860 9.720 -30.644 1.00 69.69 120 VAL A C 1
ATOM 960 O O . VAL A 1 120 ? 9.938 9.604 -31.857 1.00 69.69 120 VAL A O 1
ATOM 963 N N . ASN A 1 121 ? 9.760 10.909 -30.046 1.00 71.69 121 ASN A N 1
ATOM 964 C CA . ASN A 1 121 ? 9.640 12.171 -30.775 1.00 71.69 121 ASN A CA 1
ATOM 965 C C . ASN A 1 121 ? 10.824 12.416 -31.723 1.00 71.69 121 ASN A C 1
ATOM 967 O O . ASN A 1 121 ? 10.600 12.868 -32.837 1.00 71.69 121 ASN A O 1
ATOM 971 N N . ILE A 1 122 ? 12.061 12.107 -31.318 1.00 73.19 122 ILE A N 1
ATOM 972 C CA . ILE A 1 122 ? 13.244 12.197 -32.197 1.00 73.19 122 ILE A CA 1
ATOM 973 C C . ILE A 1 122 ? 13.127 11.231 -33.386 1.00 73.19 122 ILE A C 1
ATOM 975 O O . ILE A 1 122 ? 13.535 11.562 -34.495 1.00 73.19 122 ILE A O 1
ATOM 979 N N . LEU A 1 123 ? 12.592 10.029 -33.158 1.00 68.81 123 LEU A N 1
ATOM 980 C CA . LEU A 1 123 ? 12.460 8.997 -34.189 1.00 68.81 123 LEU A CA 1
ATOM 981 C C . LEU A 1 123 ? 11.263 9.228 -35.122 1.00 68.81 123 LEU A C 1
ATOM 983 O O . LEU A 1 123 ? 11.315 8.815 -36.277 1.00 68.81 123 LEU A O 1
ATOM 987 N N . THR A 1 124 ? 10.188 9.855 -34.638 1.00 76.06 124 THR A N 1
ATOM 988 C CA . THR A 1 124 ? 8.956 10.095 -35.407 1.00 76.06 124 THR A CA 1
ATOM 989 C C . THR A 1 124 ? 8.919 11.468 -36.059 1.00 76.06 124 THR A C 1
ATOM 991 O O . THR A 1 124 ? 8.302 11.621 -37.108 1.00 76.06 124 THR A O 1
ATOM 994 N N . ASN A 1 125 ? 9.576 12.463 -35.461 1.00 65.38 125 ASN A N 1
ATOM 995 C CA . ASN A 1 125 ? 9.755 13.779 -36.053 1.00 65.38 125 ASN A CA 1
ATOM 996 C C . ASN A 1 125 ? 11.158 13.827 -36.657 1.00 65.38 125 ASN A C 1
ATOM 998 O O . ASN A 1 125 ? 12.093 14.341 -36.045 1.00 65.38 125 ASN A O 1
ATOM 1002 N N . THR A 1 126 ? 11.321 13.277 -37.861 1.00 54.81 126 THR A N 1
ATOM 1003 C CA . THR A 1 126 ? 12.477 13.626 -38.692 1.00 54.81 126 THR A CA 1
ATOM 1004 C C . THR A 1 126 ? 12.495 15.146 -38.827 1.00 54.81 126 THR A C 1
ATOM 1006 O O . THR A 1 126 ? 11.502 15.702 -39.303 1.00 54.81 126 THR A O 1
ATOM 1009 N N . PRO A 1 127 ? 13.558 15.851 -38.401 1.00 53.41 127 PRO A N 1
ATOM 1010 C CA . PRO A 1 127 ? 13.669 17.253 -38.748 1.00 53.41 127 PRO A CA 1
ATOM 1011 C C . PRO A 1 127 ? 13.692 17.323 -40.275 1.00 53.41 127 PRO A C 1
ATOM 1013 O O . PRO A 1 127 ? 14.551 16.703 -40.902 1.00 53.41 127 PRO A O 1
ATOM 1016 N N . ASP A 1 128 ? 12.793 18.104 -40.875 1.00 51.97 128 ASP A N 1
ATOM 1017 C CA . ASP A 1 128 ? 12.811 18.432 -42.314 1.00 51.97 128 ASP A CA 1
ATOM 1018 C C . ASP A 1 128 ? 14.088 19.196 -42.738 1.00 51.97 128 ASP A C 1
ATOM 1020 O O . ASP A 1 128 ? 14.231 19.652 -43.870 1.00 51.97 128 ASP A O 1
ATOM 1024 N N . THR A 1 129 ? 15.070 19.305 -41.845 1.00 45.22 129 THR A N 1
ATOM 1025 C CA . THR A 1 129 ? 16.400 19.846 -42.084 1.00 45.22 129 THR A CA 1
ATOM 1026 C C . THR A 1 129 ? 17.433 18.970 -41.373 1.00 45.22 129 THR A C 1
ATOM 1028 O O . THR A 1 129 ? 17.740 19.168 -40.195 1.00 45.22 129 THR A O 1
ATOM 1031 N N . LEU A 1 130 ? 17.981 17.989 -42.092 1.00 43.38 130 LEU A N 1
ATOM 1032 C CA . LEU A 1 130 ? 19.223 17.295 -41.739 1.00 43.38 130 LEU A CA 1
ATOM 1033 C C . LEU A 1 130 ? 20.407 18.274 -41.841 1.00 43.38 130 LEU A C 1
ATOM 1035 O O . LEU A 1 130 ? 21.231 18.168 -42.746 1.00 43.38 130 LEU A O 1
ATOM 1039 N N . ASP A 1 131 ? 20.519 19.214 -40.900 1.00 41.19 131 ASP A N 1
ATOM 1040 C CA . ASP A 1 131 ? 21.791 19.897 -40.655 1.00 41.19 131 ASP A CA 1
ATOM 1041 C C . ASP A 1 131 ? 22.635 18.992 -39.754 1.00 41.19 131 ASP A C 1
ATOM 1043 O O . ASP A 1 131 ? 22.567 18.969 -38.522 1.00 41.19 131 ASP A O 1
ATOM 1047 N N . THR A 1 132 ? 23.366 18.122 -40.436 1.00 47.47 132 THR A N 1
ATOM 1048 C CA . THR A 1 132 ? 24.198 17.060 -39.882 1.00 47.47 132 THR A CA 1
ATOM 1049 C C . THR A 1 132 ? 25.448 17.690 -39.260 1.00 47.47 132 THR A C 1
ATOM 1051 O O . THR A 1 132 ? 26.519 17.648 -39.852 1.00 47.47 132 THR A O 1
ATOM 1054 N N . ALA A 1 133 ? 25.323 18.340 -38.097 1.00 45.72 133 ALA A N 1
ATOM 1055 C CA . ALA A 1 133 ? 26.445 19.080 -37.500 1.00 45.72 133 ALA A CA 1
ATOM 1056 C C . ALA A 1 133 ? 26.569 19.009 -35.967 1.00 45.72 133 ALA A C 1
ATOM 1058 O O . ALA A 1 133 ? 27.371 19.744 -35.400 1.00 45.72 133 ALA A O 1
ATOM 1059 N N . VAL A 1 134 ? 25.837 18.132 -35.265 1.00 49.22 134 VAL A N 1
ATOM 1060 C CA . VAL A 1 134 ? 25.901 18.093 -33.780 1.00 49.22 134 VAL A CA 1
ATOM 1061 C C . VAL A 1 134 ? 26.478 16.787 -33.207 1.00 49.22 134 VAL A C 1
ATOM 1063 O O . VAL A 1 134 ? 26.721 16.691 -32.011 1.00 49.22 134 VAL A O 1
ATOM 1066 N N . TYR A 1 135 ? 26.833 15.805 -34.045 1.00 45.62 135 TYR A N 1
ATOM 1067 C CA . TYR A 1 135 ? 27.414 14.526 -33.590 1.00 45.62 135 TYR A CA 1
ATOM 1068 C C . TYR A 1 135 ? 28.917 14.342 -33.875 1.00 45.62 135 TYR A C 1
ATOM 1070 O O . TYR A 1 135 ? 29.407 13.217 -33.936 1.00 45.62 135 TYR A O 1
ATOM 1078 N N . ALA A 1 136 ? 29.675 15.435 -34.007 1.00 45.41 136 ALA A N 1
ATOM 1079 C CA . ALA A 1 136 ? 31.131 15.384 -34.168 1.00 45.41 136 ALA A CA 1
ATOM 1080 C C . ALA A 1 136 ? 31.850 16.462 -33.337 1.00 45.41 136 ALA A C 1
ATOM 1082 O O . ALA A 1 136 ? 32.495 17.343 -33.891 1.00 45.41 136 ALA A O 1
ATOM 1083 N N . ALA A 1 137 ? 31.750 16.419 -32.002 1.00 47.69 137 ALA A N 1
ATOM 1084 C CA . ALA A 1 137 ? 32.613 17.248 -31.146 1.00 47.69 137 ALA A CA 1
ATOM 1085 C C . ALA A 1 137 ? 32.854 16.671 -29.737 1.00 47.69 137 ALA A C 1
ATOM 1087 O O . ALA A 1 137 ? 32.875 17.401 -28.753 1.00 47.69 137 ALA A O 1
ATOM 1088 N N . THR A 1 138 ? 33.089 15.364 -29.618 1.00 45.50 138 THR A N 1
ATOM 1089 C CA . THR A 1 138 ? 33.776 14.775 -28.449 1.00 45.50 138 THR A CA 1
ATOM 1090 C C . THR A 1 138 ? 34.810 13.751 -28.911 1.00 45.50 138 THR A C 1
ATOM 1092 O O . THR A 1 138 ? 34.821 12.594 -28.509 1.00 45.50 138 THR A O 1
ATOM 1095 N N . GLY A 1 139 ? 35.709 14.191 -29.788 1.00 35.81 139 GLY A N 1
ATOM 1096 C CA . GLY A 1 139 ? 36.910 13.455 -30.1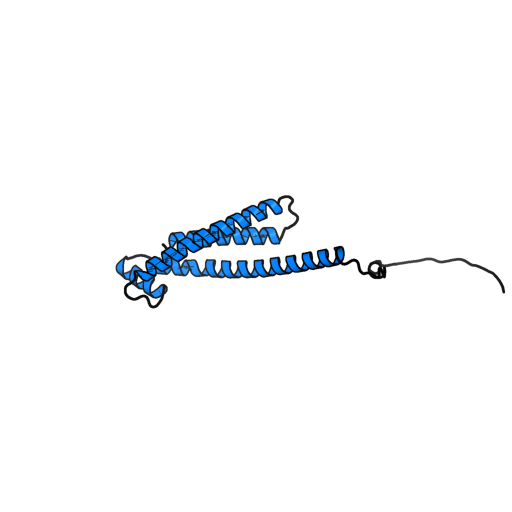63 1.00 35.81 139 GLY A CA 1
ATOM 1097 C C . GLY A 1 139 ? 38.091 14.412 -30.150 1.00 35.81 139 GLY A C 1
ATOM 1098 O O . GLY A 1 139 ? 38.185 15.287 -31.005 1.00 35.81 139 GLY A O 1
ATOM 1099 N N . LYS A 1 140 ? 38.967 14.277 -29.152 1.00 42.41 140 LYS A N 1
ATOM 1100 C CA . LYS A 1 140 ? 40.292 14.910 -29.134 1.00 42.41 140 LYS A CA 1
ATOM 1101 C C . LYS A 1 140 ? 41.011 14.698 -30.477 1.00 42.41 140 LYS A C 1
ATOM 1103 O O . LYS A 1 140 ? 40.917 13.601 -31.027 1.00 42.41 140 LYS A O 1
ATOM 1108 N N . PRO A 1 141 ? 41.884 15.632 -30.876 1.00 41.19 141 PRO A N 1
ATOM 1109 C CA . PRO A 1 141 ? 43.141 15.210 -31.472 1.00 41.19 141 PRO A CA 1
ATOM 1110 C C . PRO A 1 141 ? 44.318 15.799 -30.692 1.00 41.19 141 PRO A C 1
ATOM 1112 O O . PRO A 1 141 ? 44.613 16.990 -30.759 1.00 41.19 141 PRO A O 1
ATOM 1115 N N . GLU A 1 142 ? 45.003 14.930 -29.949 1.00 40.03 142 GLU A N 1
ATOM 1116 C CA . GLU A 1 142 ? 46.414 15.125 -29.637 1.00 40.03 142 GLU A CA 1
ATOM 1117 C C . GLU A 1 142 ? 47.248 14.701 -30.859 1.00 40.03 142 GLU A C 1
ATOM 1119 O O . GLU A 1 142 ? 47.069 13.613 -31.398 1.00 40.03 142 GLU A O 1
ATOM 1124 N N . HIS A 1 143 ? 48.195 15.573 -31.207 1.00 38.47 143 HIS A N 1
ATOM 1125 C CA . HIS A 1 143 ? 49.522 15.289 -31.759 1.00 38.47 143 HIS A CA 1
ATOM 1126 C C . HIS A 1 143 ? 49.766 14.931 -33.252 1.00 38.47 143 HIS A C 1
ATOM 1128 O O . HIS A 1 143 ? 49.570 13.819 -33.725 1.00 38.47 143 HIS A O 1
ATOM 1134 N N . THR A 1 144 ? 50.499 15.872 -33.879 1.00 38.59 144 THR A N 1
ATOM 1135 C CA . THR A 1 144 ? 51.821 15.742 -34.554 1.00 38.59 144 THR A CA 1
ATOM 1136 C C . THR A 1 144 ? 51.989 15.574 -36.076 1.00 38.59 144 THR A C 1
ATOM 1138 O O . THR A 1 144 ? 51.357 14.758 -36.730 1.00 38.59 144 THR A O 1
ATOM 1141 N N . THR A 1 145 ? 53.041 16.283 -36.540 1.00 40.94 145 THR A N 1
ATOM 1142 C CA . THR A 1 145 ? 53.900 16.153 -37.747 1.00 40.94 145 THR A CA 1
ATOM 1143 C C . THR A 1 145 ? 53.349 16.684 -39.079 1.00 40.94 145 THR A C 1
ATOM 1145 O O . THR A 1 145 ? 52.276 16.305 -39.512 1.00 40.94 145 THR A O 1
ATOM 1148 N N . ASP A 1 146 ? 53.914 17.752 -39.658 1.00 38.44 146 ASP A N 1
ATOM 1149 C CA . ASP A 1 146 ? 55.224 17.936 -40.334 1.00 38.44 146 ASP A CA 1
ATOM 1150 C C . ASP A 1 146 ? 55.187 17.573 -41.842 1.00 38.44 146 ASP A C 1
ATOM 1152 O O . ASP A 1 146 ? 54.793 16.480 -42.227 1.00 38.44 146 ASP A O 1
ATOM 1156 N N . ARG A 1 147 ? 55.685 18.511 -42.672 1.00 40.44 147 ARG A N 1
ATOM 1157 C CA . ARG A 1 147 ? 56.167 18.373 -44.072 1.00 40.44 147 ARG A CA 1
ATOM 1158 C C . ARG A 1 147 ? 55.201 17.988 -45.220 1.00 40.44 147 ARG A C 1
ATOM 1160 O O . ARG A 1 147 ? 54.966 16.815 -45.468 1.00 40.44 147 ARG A O 1
ATOM 1167 N N . ARG A 1 148 ? 54.925 18.942 -46.135 1.00 43.31 148 ARG A N 1
ATOM 1168 C CA . ARG A 1 148 ? 55.632 19.160 -47.440 1.00 43.31 148 ARG A CA 1
ATOM 1169 C C . ARG A 1 148 ? 54.818 20.006 -48.451 1.00 43.31 148 ARG A C 1
ATOM 1171 O O . ARG A 1 148 ? 53.708 19.653 -48.807 1.00 43.31 148 ARG A O 1
ATOM 1178 N N . ARG A 1 149 ? 55.484 21.055 -48.966 1.00 50.91 149 ARG A N 1
ATOM 1179 C CA . ARG A 1 149 ? 55.512 21.613 -50.345 1.00 50.91 149 ARG A CA 1
ATOM 1180 C C . ARG A 1 149 ? 54.328 21.345 -51.302 1.00 50.91 149 ARG A C 1
ATOM 1182 O O . ARG A 1 149 ? 54.171 20.221 -51.763 1.00 50.91 149 ARG A O 1
ATOM 1189 N N . SER A 1 150 ? 53.742 22.427 -51.826 1.00 45.03 150 SER A N 1
ATOM 1190 C CA . SER A 1 150 ? 53.376 22.528 -53.250 1.00 45.03 150 SER A CA 1
ATOM 1191 C C . SER A 1 150 ? 53.719 23.920 -53.796 1.00 45.03 150 SER A C 1
ATOM 1193 O O . SER A 1 150 ? 53.423 24.928 -53.163 1.00 45.03 150 SER A O 1
ATOM 1195 N N . LEU A 1 151 ? 54.406 23.922 -54.938 1.00 47.84 151 LEU A N 1
ATOM 1196 C CA . LEU A 1 151 ? 54.750 25.044 -55.822 1.00 47.84 151 LEU A CA 1
ATOM 1197 C C . LEU A 1 151 ? 53.606 25.289 -56.830 1.00 47.84 151 LEU A C 1
ATOM 1199 O O . LEU A 1 151 ? 52.842 24.360 -57.087 1.00 47.84 151 LEU A O 1
ATOM 1203 N N . GLY A 1 152 ? 53.563 26.478 -57.446 1.00 38.84 152 GLY A N 1
ATOM 1204 C CA . GLY A 1 152 ? 52.719 26.829 -58.609 1.00 38.84 152 GLY A CA 1
ATOM 1205 C C . GLY A 1 152 ? 51.906 28.103 -58.343 1.00 38.84 152 GLY A C 1
ATOM 1206 O O . GLY A 1 152 ? 50.942 28.034 -57.594 1.00 38.84 152 GLY A O 1
ATOM 1207 N N . ASP A 1 153 ? 52.370 29.313 -58.664 1.00 39.28 153 ASP A N 1
ATOM 1208 C CA . ASP A 1 153 ? 52.580 29.937 -59.990 1.00 39.28 153 ASP A CA 1
ATOM 1209 C C . ASP A 1 153 ? 51.256 30.356 -60.663 1.00 39.28 153 ASP A C 1
ATOM 1211 O O . ASP A 1 153 ? 50.564 29.520 -61.244 1.00 39.28 153 ASP A O 1
ATOM 1215 N N . ALA A 1 154 ? 50.912 31.644 -60.499 1.00 38.03 154 ALA A N 1
ATOM 1216 C CA . ALA A 1 154 ? 50.168 32.527 -61.411 1.00 38.03 154 ALA A CA 1
ATOM 1217 C C . ALA A 1 154 ? 50.119 33.951 -60.824 1.00 38.03 154 ALA A C 1
ATOM 1219 O O . ALA A 1 154 ? 49.754 34.081 -59.631 1.00 38.03 154 ALA A O 1
#

Foldseek 3Di:
DLVLLLVLLVQLLVLLVQVVVLLVPVPDPCSVVSVVVSVVSNVVSVVSNVVVVVVLVVLQVPQPDDPDDLVSVVVCCVVVVDDVNVSVVVSVVSVVVSVVSVVVVVVSVVVVVVVVVVVVCCVVCDPPDPPVDDPPDPDDDDDDDDDDDDDDDD